Protein AF-A0A1A8HEF3-F1 (afdb_monomer_lite)

Structure (mmCIF, N/CA/C/O backbone):
data_AF-A0A1A8HEF3-F1
#
_entry.id   AF-A0A1A8HEF3-F1
#
loop_
_atom_site.group_PDB
_atom_site.id
_atom_site.type_symbol
_atom_site.label_atom_id
_atom_site.label_alt_id
_atom_site.label_comp_id
_atom_site.label_asym_id
_atom_site.label_entity_id
_atom_site.label_seq_id
_atom_site.pdbx_PDB_ins_code
_atom_site.Cartn_x
_atom_site.Cartn_y
_atom_site.Cartn_z
_atom_site.occupancy
_atom_site.B_iso_or_equiv
_atom_site.auth_seq_id
_atom_site.auth_comp_id
_atom_site.auth_asym_id
_atom_site.auth_atom_id
_atom_site.pdbx_PDB_model_num
ATOM 1 N N . MET A 1 1 ? -4.761 35.040 53.453 1.00 49.75 1 MET A N 1
ATOM 2 C CA . MET A 1 1 ? -4.637 33.592 53.171 1.00 49.75 1 MET A CA 1
ATOM 3 C C . MET A 1 1 ? -5.871 33.132 52.405 1.00 49.75 1 MET A C 1
ATOM 5 O O . MET A 1 1 ? -6.919 32.969 53.008 1.00 49.75 1 MET A O 1
ATOM 9 N N . ALA A 1 2 ? -5.766 32.974 51.086 1.00 45.81 2 ALA A N 1
ATOM 10 C CA . ALA A 1 2 ? -6.786 32.323 50.264 1.00 45.81 2 ALA A CA 1
ATOM 11 C C . ALA A 1 2 ? -6.066 31.588 49.129 1.00 45.81 2 ALA A C 1
ATOM 13 O O . ALA A 1 2 ? -5.797 32.146 48.072 1.00 45.81 2 ALA A O 1
ATOM 14 N N . GLY A 1 3 ? -5.668 30.348 49.405 1.00 56.91 3 GLY A N 1
ATOM 15 C CA . GLY A 1 3 ? -5.231 29.407 48.386 1.00 56.91 3 GLY A CA 1
ATOM 16 C C . GLY A 1 3 ? -6.412 28.530 48.007 1.00 56.91 3 GLY A C 1
ATOM 17 O O . GLY A 1 3 ? -6.923 27.807 48.858 1.00 56.91 3 GLY A O 1
ATOM 18 N N . ARG A 1 4 ? -6.837 28.568 46.744 1.00 53.75 4 ARG A N 1
ATOM 19 C CA . ARG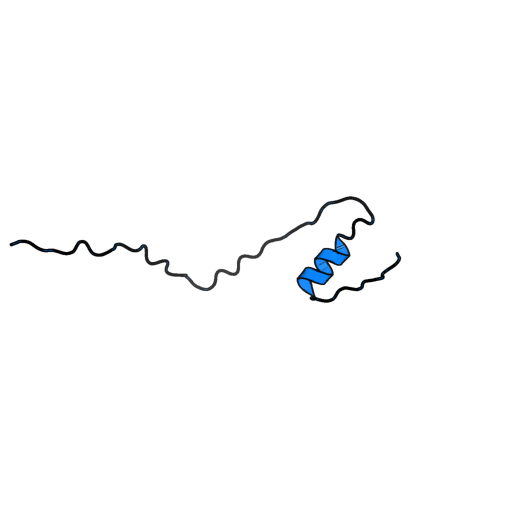 A 1 4 ? -7.613 27.485 46.135 1.00 53.75 4 ARG A CA 1
ATOM 20 C C . ARG A 1 4 ? -7.121 27.261 44.712 1.00 53.75 4 ARG A C 1
ATOM 22 O O . ARG A 1 4 ? -7.457 27.987 43.787 1.00 53.75 4 ARG A O 1
ATOM 29 N N . SER A 1 5 ? -6.262 26.250 44.634 1.00 56.22 5 SER A N 1
ATOM 30 C CA . SER A 1 5 ? -5.805 25.516 43.461 1.00 56.22 5 SER A CA 1
ATOM 31 C C . SER A 1 5 ? -6.855 25.471 42.344 1.00 56.22 5 SER A C 1
ATOM 33 O O . SER A 1 5 ? -7.860 24.768 42.449 1.00 56.22 5 SER A O 1
ATOM 35 N N . GLY A 1 6 ? -6.606 26.219 41.269 1.00 55.84 6 GLY A N 1
ATOM 36 C CA . GLY A 1 6 ? -7.251 26.021 39.975 1.00 55.84 6 GLY A CA 1
ATOM 37 C C . GLY A 1 6 ? -6.621 24.810 39.301 1.00 55.84 6 GLY A C 1
ATOM 38 O O . GLY A 1 6 ? -5.732 24.949 38.464 1.00 55.84 6 GLY A O 1
ATOM 39 N N . GLY A 1 7 ? -7.031 23.618 39.735 1.00 56.03 7 GLY A N 1
ATOM 40 C CA . GLY A 1 7 ? -6.620 22.355 39.142 1.00 56.03 7 GLY A CA 1
ATOM 41 C C . GLY A 1 7 ? -7.035 22.290 37.675 1.00 56.03 7 GLY A C 1
ATOM 42 O O . GLY A 1 7 ? -8.218 22.229 37.361 1.00 56.03 7 GLY A O 1
ATOM 43 N N . SER A 1 8 ? -6.036 22.343 36.795 1.00 61.62 8 SER A N 1
ATOM 44 C CA . SER A 1 8 ? -5.902 21.501 35.601 1.00 61.62 8 SER A CA 1
ATOM 45 C C . SER A 1 8 ? -7.200 20.864 35.081 1.00 61.62 8 SER A C 1
ATOM 47 O O . SER A 1 8 ? -7.412 19.657 35.208 1.00 61.62 8 SER A O 1
ATOM 49 N N . ASN A 1 9 ? -8.019 21.659 34.382 1.00 58.44 9 ASN A N 1
ATOM 50 C CA . ASN A 1 9 ? -9.068 21.152 33.499 1.00 58.44 9 ASN A CA 1
ATOM 51 C C . ASN A 1 9 ? -8.410 20.515 32.263 1.00 58.44 9 ASN A C 1
ATOM 53 O O . ASN A 1 9 ? -8.399 21.073 31.168 1.00 58.44 9 ASN A O 1
ATOM 57 N N . ARG A 1 10 ? -7.772 19.359 32.468 1.00 63.16 10 ARG A N 1
ATOM 58 C CA . ARG A 1 10 ? -7.381 18.455 31.391 1.00 63.16 10 ARG A CA 1
ATOM 59 C C . ARG A 1 10 ? -8.686 17.996 30.747 1.00 63.16 10 ARG A C 1
ATOM 61 O O . ARG A 1 10 ? -9.469 17.360 31.454 1.00 63.16 10 ARG A O 1
ATOM 68 N N . PRO A 1 11 ? -8.957 18.279 29.460 1.00 58.19 11 PRO A N 1
ATOM 69 C CA . PRO A 1 11 ? -10.031 17.593 28.774 1.00 58.19 11 PRO A CA 1
ATOM 70 C C . PRO A 1 11 ? -9.664 16.114 28.792 1.00 58.19 11 PRO A C 1
ATOM 72 O O . PRO A 1 11 ? -8.753 15.655 28.104 1.00 58.19 11 PRO A O 1
ATOM 75 N N . ASN A 1 12 ? -10.336 15.412 29.695 1.00 55.31 12 ASN A N 1
ATOM 76 C CA . ASN A 1 12 ? -10.443 13.978 29.778 1.00 55.31 12 ASN A CA 1
ATOM 77 C C . ASN A 1 12 ? -10.812 13.481 28.378 1.00 55.31 12 ASN A C 1
ATOM 79 O O . ASN A 1 12 ? -11.989 13.458 28.014 1.00 55.31 12 ASN A O 1
ATOM 83 N N . SER A 1 13 ? -9.795 13.147 27.578 1.00 60.31 13 SER A N 1
ATOM 84 C CA . SER A 1 13 ? -9.946 12.366 26.359 1.00 60.31 13 SER A CA 1
ATOM 85 C C . SER A 1 13 ? -10.354 10.977 26.821 1.00 60.31 13 SER A C 1
ATOM 87 O O . SER A 1 13 ? -9.546 10.066 26.985 1.00 60.31 13 SER A O 1
ATOM 89 N N . THR A 1 14 ? -11.638 10.868 27.143 1.00 58.91 14 THR A N 1
ATOM 90 C CA . THR A 1 14 ? -12.362 9.618 27.235 1.00 58.91 14 THR A CA 1
ATOM 91 C C . THR A 1 14 ? -12.277 9.036 25.840 1.00 58.91 14 THR A C 1
ATOM 93 O O . THR A 1 14 ? -13.083 9.342 24.962 1.00 58.91 14 THR A O 1
ATOM 96 N N . ALA A 1 15 ? -11.220 8.256 25.615 1.00 62.38 15 ALA A N 1
ATOM 97 C CA . ALA A 1 15 ? -11.099 7.366 24.484 1.00 62.38 15 ALA A CA 1
ATOM 98 C C . ALA A 1 15 ? -12.283 6.399 24.576 1.00 62.38 15 ALA A C 1
ATOM 100 O O . ALA A 1 15 ? -12.218 5.350 25.214 1.00 62.38 15 ALA A O 1
ATOM 101 N N . GLY A 1 16 ? -13.413 6.837 24.014 1.00 62.78 16 GLY A N 1
ATOM 102 C CA . GLY A 1 16 ? -14.597 6.027 23.814 1.00 62.78 16 GLY A CA 1
ATOM 103 C C . GLY A 1 16 ? -14.235 4.765 23.033 1.00 62.78 16 GLY A C 1
ATOM 104 O O . GLY A 1 16 ? -13.162 4.706 22.424 1.00 62.78 16 GLY A O 1
ATOM 105 N N . PRO A 1 17 ? -15.118 3.756 23.060 1.00 61.97 17 PRO A N 1
ATOM 106 C CA . PRO A 1 17 ? -14.829 2.400 22.610 1.00 61.97 17 PRO A CA 1
ATOM 107 C C . PRO A 1 17 ? -14.141 2.436 21.251 1.00 61.97 17 PRO A C 1
ATOM 109 O O . PRO A 1 17 ? -14.658 3.060 20.327 1.00 61.97 17 PRO A O 1
ATOM 112 N N . ASN A 1 18 ? -12.949 1.835 21.210 1.00 65.75 18 ASN A N 1
ATOM 113 C CA . ASN A 1 18 ? -12.042 1.649 20.080 1.00 65.75 18 ASN A CA 1
ATOM 114 C C . ASN A 1 18 ? -12.722 1.918 18.722 1.00 65.75 18 ASN A C 1
ATOM 116 O O . ASN A 1 18 ? -13.311 1.025 18.113 1.00 65.75 18 ASN A O 1
ATOM 120 N N . LYS A 1 19 ? -12.722 3.183 18.281 1.00 73.19 19 LYS A N 1
ATOM 121 C CA . LYS A 1 19 ? -13.346 3.553 17.011 1.00 73.19 19 LYS A 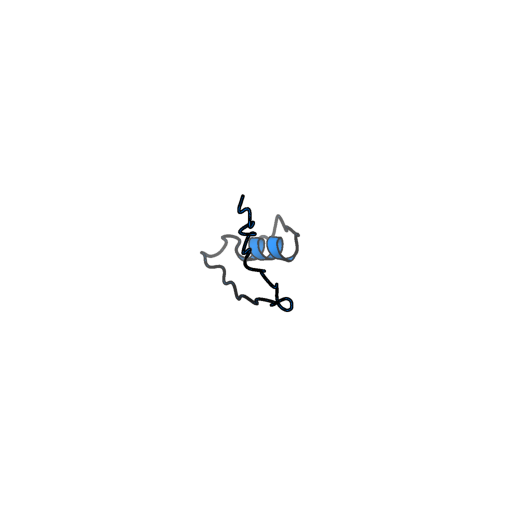CA 1
ATOM 122 C C . LYS A 1 19 ? -12.415 3.061 15.914 1.00 73.19 19 LYS A C 1
ATOM 124 O O . LYS A 1 19 ? -11.420 3.712 15.609 1.00 73.19 19 LYS A O 1
ATOM 129 N N . ILE A 1 20 ? -12.709 1.885 15.367 1.00 80.19 20 ILE A N 1
ATOM 130 C CA . ILE A 1 20 ? -11.999 1.345 14.210 1.00 80.19 20 ILE A CA 1
ATOM 131 C C . ILE A 1 20 ? -12.330 2.256 13.028 1.00 80.19 20 ILE A C 1
ATOM 133 O O . ILE A 1 20 ? -13.391 2.153 12.415 1.00 80.19 20 ILE A O 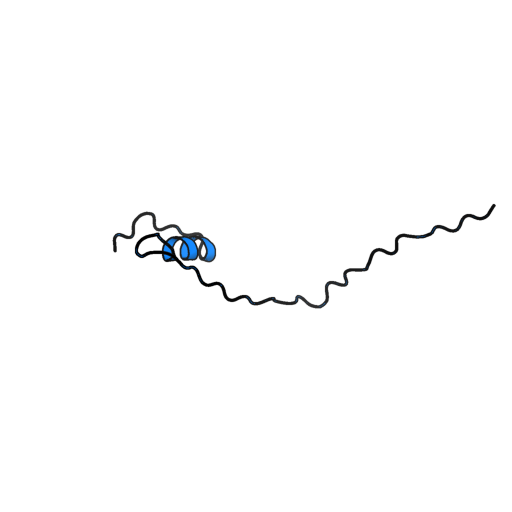1
ATOM 137 N N . CYS A 1 21 ? -11.435 3.191 12.735 1.00 83.50 21 CYS A N 1
ATOM 138 C CA . CYS A 1 21 ? -11.560 4.050 11.570 1.00 83.50 21 CYS A CA 1
ATOM 139 C C . CYS A 1 21 ? -11.083 3.272 10.341 1.00 83.50 21 CYS A C 1
ATOM 141 O O . CYS A 1 21 ? -9.894 2.997 10.189 1.00 83.50 21 CYS A O 1
ATOM 143 N N . GLN A 1 22 ? -12.019 2.894 9.474 1.00 90.69 22 GLN A N 1
ATOM 144 C CA . GLN A 1 22 ? -11.700 2.268 8.196 1.00 90.69 22 GLN A CA 1
ATOM 145 C C . GLN A 1 22 ? -11.490 3.344 7.134 1.00 90.69 22 GLN A C 1
ATOM 147 O O . GLN A 1 22 ? -12.343 4.209 6.935 1.00 90.69 22 GLN A O 1
ATOM 152 N N . PHE A 1 23 ? -10.374 3.255 6.417 1.00 89.12 23 PHE A N 1
ATOM 153 C CA . PHE A 1 23 ? -10.043 4.161 5.325 1.00 89.12 23 PHE A CA 1
ATOM 154 C C . PHE A 1 23 ? -9.757 3.357 4.063 1.00 89.12 23 PHE A C 1
ATOM 156 O O . PHE A 1 23 ? -9.115 2.308 4.112 1.00 89.12 23 PHE A O 1
ATOM 163 N N . LYS A 1 24 ? -10.231 3.859 2.924 1.00 92.62 24 LYS A N 1
ATOM 164 C CA . LYS A 1 24 ? -9.885 3.323 1.608 1.00 92.62 24 LYS A CA 1
ATOM 165 C C . LYS A 1 24 ? -8.778 4.192 1.030 1.00 92.62 24 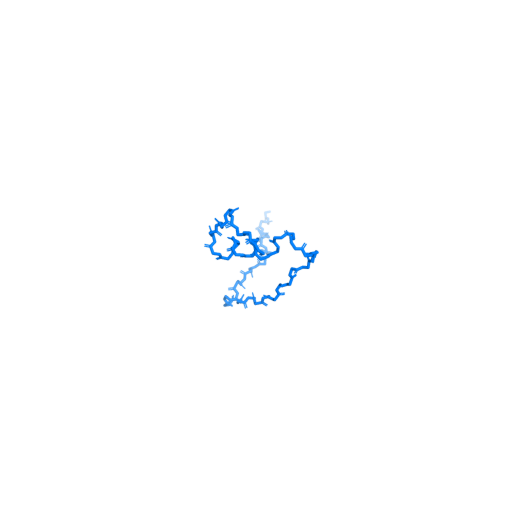LYS A C 1
ATOM 167 O O . LYS A 1 24 ? -8.962 5.397 0.893 1.00 92.62 24 LYS A O 1
ATOM 172 N N . LEU A 1 25 ? -7.647 3.578 0.705 1.00 92.56 25 LEU A N 1
ATOM 173 C CA . LEU A 1 25 ? -6.522 4.242 0.058 1.00 92.56 25 LEU A CA 1
ATOM 174 C C . LEU A 1 25 ? -6.393 3.736 -1.378 1.00 92.56 25 LEU A C 1
ATOM 176 O O . LEU A 1 25 ? -6.526 2.540 -1.630 1.00 92.56 25 LEU A O 1
ATOM 180 N N . VAL A 1 26 ? -6.112 4.647 -2.306 1.00 93.75 26 VAL A N 1
ATOM 181 C CA . VAL A 1 26 ? -5.817 4.335 -3.707 1.00 93.75 26 VAL A CA 1
ATOM 182 C C . VAL A 1 26 ? -4.447 4.910 -4.030 1.00 93.75 26 VAL A C 1
ATOM 184 O O . VAL A 1 26 ? -4.191 6.080 -3.753 1.00 93.75 26 VAL A O 1
ATOM 187 N N . LEU A 1 27 ? -3.568 4.090 -4.607 1.00 93.38 27 LEU A N 1
ATOM 188 C CA . LEU A 1 27 ? -2.251 4.526 -5.061 1.00 93.38 27 LEU A CA 1
ATOM 189 C C . LEU A 1 27 ? -2.283 4.767 -6.572 1.00 93.38 27 LEU A C 1
ATOM 191 O O . LEU A 1 27 ? -2.577 3.857 -7.348 1.00 93.38 27 LEU A O 1
ATOM 195 N N . LEU A 1 28 ? -1.973 5.995 -6.981 1.00 95.38 28 LEU A N 1
ATOM 196 C CA . LEU A 1 28 ? -1.939 6.423 -8.379 1.00 95.38 28 LEU A CA 1
ATOM 197 C C . LEU A 1 28 ? -0.489 6.563 -8.863 1.00 95.38 28 LEU A C 1
ATOM 199 O O . LEU A 1 28 ? 0.418 6.777 -8.064 1.00 95.38 28 LEU A O 1
ATOM 203 N N . GLY A 1 29 ? -0.269 6.418 -10.169 1.00 93.88 29 GLY A N 1
ATOM 204 C CA . GLY A 1 29 ? 1.049 6.556 -10.803 1.00 93.88 29 GLY A CA 1
ATOM 205 C C . GLY A 1 29 ? 1.105 5.880 -12.172 1.00 93.88 29 GLY A C 1
ATOM 206 O O . GLY A 1 29 ? 0.151 5.202 -12.560 1.00 93.88 29 GLY A O 1
ATOM 207 N N . GLU A 1 30 ? 2.225 6.019 -12.877 1.00 94.19 30 GLU A N 1
ATOM 208 C CA . GLU A 1 30 ? 2.452 5.427 -14.204 1.00 94.19 30 GLU A CA 1
ATOM 209 C C . GLU A 1 30 ? 2.564 3.893 -14.169 1.00 94.19 30 GLU A C 1
ATOM 211 O O . GLU A 1 30 ? 2.596 3.263 -13.101 1.00 94.19 30 GLU A O 1
ATOM 216 N N . SER A 1 31 ? 2.564 3.265 -15.345 1.00 91.12 31 SER A N 1
ATOM 217 C CA . SER A 1 31 ? 2.834 1.828 -15.454 1.00 91.12 31 SER A CA 1
ATOM 218 C C . SER A 1 31 ? 4.276 1.517 -15.028 1.00 91.12 31 SER A C 1
ATOM 220 O O . SER A 1 31 ? 5.146 2.372 -15.131 1.00 91.12 31 SER A O 1
ATOM 222 N N . ALA A 1 32 ? 4.523 0.307 -14.520 1.00 85.25 32 ALA A N 1
ATOM 223 C CA . ALA A 1 32 ? 5.846 -0.190 -14.109 1.00 85.25 32 ALA A CA 1
ATOM 224 C C . ALA A 1 32 ? 6.571 0.547 -12.952 1.00 85.25 32 ALA A C 1
ATOM 226 O O . ALA A 1 32 ? 7.668 0.150 -12.578 1.00 85.25 32 ALA A O 1
ATOM 227 N N . VAL A 1 33 ? 5.961 1.537 -12.284 1.00 89.88 33 VAL A N 1
ATOM 228 C CA . VAL A 1 33 ? 6.599 2.253 -11.146 1.00 89.88 33 VAL A CA 1
ATOM 229 C C . VAL A 1 33 ? 6.596 1.489 -9.808 1.00 89.88 33 VAL A C 1
ATOM 231 O O . VAL A 1 33 ? 6.969 2.036 -8.775 1.00 89.88 33 VAL A O 1
ATOM 234 N N . GLY A 1 34 ? 6.118 0.240 -9.777 1.00 89.56 34 GLY A N 1
ATOM 235 C CA . GLY A 1 34 ? 6.130 -0.575 -8.553 1.00 89.56 34 GLY A CA 1
ATOM 236 C C . GLY A 1 34 ? 5.030 -0.258 -7.526 1.00 89.56 34 GLY A C 1
ATOM 237 O O . GLY A 1 34 ? 5.180 -0.548 -6.343 1.00 89.56 34 GLY A O 1
ATOM 238 N N . LYS A 1 35 ? 3.879 0.292 -7.938 1.00 92.56 35 LYS A N 1
ATOM 239 C CA . LYS A 1 35 ? 2.739 0.545 -7.022 1.00 92.56 35 LYS A CA 1
ATOM 240 C C . LYS A 1 35 ? 2.333 -0.710 -6.236 1.00 92.56 35 LYS A C 1
ATOM 242 O O . LYS A 1 35 ? 2.142 -0.657 -5.023 1.00 92.56 35 LYS A O 1
ATO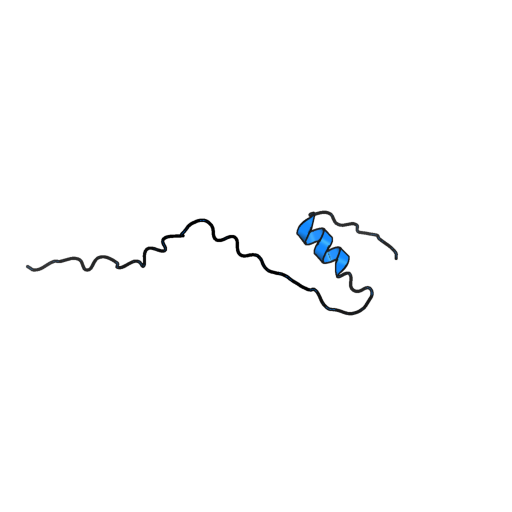M 247 N N . SER A 1 36 ? 2.253 -1.849 -6.922 1.00 89.25 36 SER A N 1
ATOM 248 C CA . SER A 1 36 ? 1.913 -3.136 -6.310 1.00 89.25 36 SER A CA 1
ATOM 249 C C . SER A 1 36 ? 3.010 -3.643 -5.371 1.00 89.25 36 SER A C 1
ATOM 251 O O . SER A 1 36 ? 2.691 -4.181 -4.313 1.00 89.25 36 SER A O 1
ATOM 253 N N . SER A 1 37 ? 4.293 -3.436 -5.699 1.00 87.06 37 SER A N 1
ATOM 254 C CA . SER A 1 37 ? 5.407 -3.892 -4.853 1.00 87.06 37 SER A CA 1
ATOM 255 C C . SER A 1 37 ? 5.478 -3.114 -3.535 1.00 87.06 37 SER A C 1
ATOM 257 O O . SER A 1 37 ? 5.700 -3.715 -2.483 1.00 87.06 37 SER A O 1
ATOM 259 N N . LEU A 1 38 ? 5.181 -1.809 -3.558 1.00 89.19 38 LEU A N 1
ATOM 260 C CA . LEU A 1 38 ? 5.070 -0.987 -2.350 1.00 89.19 38 LEU A CA 1
ATOM 261 C C . LEU A 1 38 ? 3.923 -1.442 -1.443 1.00 89.19 38 LEU A C 1
ATOM 263 O O . LEU A 1 38 ? 4.129 -1.621 -0.243 1.00 89.19 38 LEU A O 1
ATOM 267 N N . VAL A 1 39 ? 2.732 -1.671 -2.006 1.00 90.75 39 VAL A N 1
ATOM 268 C CA . VAL A 1 39 ? 1.566 -2.122 -1.227 1.00 90.75 39 VAL A CA 1
ATOM 269 C C . VAL A 1 39 ? 1.811 -3.509 -0.631 1.00 90.75 39 VAL A C 1
ATOM 271 O O . VAL A 1 39 ? 1.527 -3.732 0.544 1.00 90.75 39 VAL A O 1
ATOM 274 N N . LEU A 1 40 ? 2.386 -4.436 -1.402 1.00 88.00 40 LEU A N 1
ATOM 275 C CA . LEU A 1 40 ? 2.704 -5.779 -0.913 1.00 88.00 40 LEU A CA 1
ATOM 276 C C . LEU A 1 40 ? 3.744 -5.752 0.210 1.00 88.00 40 LEU A C 1
ATOM 278 O O . LEU A 1 40 ? 3.551 -6.441 1.211 1.00 88.00 40 LEU A O 1
ATOM 282 N N . ARG A 1 41 ? 4.790 -4.923 0.104 1.00 88.00 41 ARG A N 1
ATOM 283 C CA . ARG A 1 41 ? 5.764 -4.738 1.188 1.00 88.00 41 ARG A CA 1
ATOM 284 C C . ARG A 1 41 ? 5.112 -4.122 2.427 1.00 88.00 41 ARG A C 1
ATOM 286 O O . ARG A 1 41 ? 5.363 -4.599 3.526 1.00 88.00 41 ARG A O 1
ATOM 293 N N . PHE A 1 42 ? 4.266 -3.105 2.262 1.00 87.50 42 PHE A N 1
ATOM 294 C CA . PHE A 1 42 ? 3.604 -2.432 3.385 1.00 87.50 42 PHE A CA 1
ATOM 295 C C . PHE A 1 42 ? 2.629 -3.353 4.134 1.00 87.50 42 PHE A C 1
ATOM 297 O O . PHE A 1 42 ? 2.575 -3.327 5.358 1.00 87.50 42 PHE A O 1
ATOM 304 N N . VAL A 1 43 ? 1.878 -4.189 3.410 1.00 88.56 43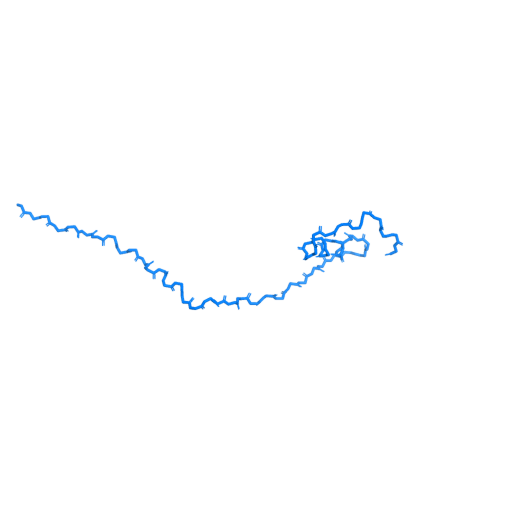 VAL A N 1
ATOM 305 C CA . VAL A 1 43 ? 0.857 -5.066 4.006 1.00 88.56 43 VAL A CA 1
ATOM 306 C C . VAL A 1 43 ? 1.442 -6.390 4.499 1.00 88.56 43 VAL A C 1
ATOM 308 O O . VAL A 1 43 ? 1.044 -6.878 5.551 1.00 88.56 43 VAL A O 1
ATOM 311 N N . LYS A 1 44 ? 2.357 -7.001 3.736 1.00 85.50 44 LYS A N 1
ATOM 312 C CA . LYS A 1 44 ? 2.864 -8.357 4.012 1.00 85.50 44 LYS A CA 1
ATOM 313 C C . LYS A 1 44 ? 4.278 -8.380 4.593 1.00 85.50 44 LYS A C 1
ATOM 315 O O . LYS A 1 44 ? 4.729 -9.446 4.997 1.00 85.50 44 LYS A O 1
ATOM 320 N N . GLY A 1 45 ? 5.007 -7.262 4.586 1.00 82.88 45 GLY A N 1
ATOM 321 C CA . GLY A 1 45 ? 6.408 -7.198 5.026 1.00 82.88 45 GLY A CA 1
ATOM 322 C C . GLY A 1 45 ? 7.395 -7.967 4.138 1.00 82.88 45 GLY A C 1
ATOM 323 O O . GLY A 1 45 ? 8.576 -8.036 4.457 1.00 82.88 45 GLY A O 1
ATOM 324 N N . GLN A 1 46 ? 6.933 -8.549 3.030 1.00 74.62 46 GLN A N 1
ATOM 325 C CA . GLN A 1 46 ? 7.737 -9.348 2.107 1.00 74.62 46 GLN A CA 1
ATOM 326 C C . GLN A 1 46 ? 8.089 -8.513 0.880 1.00 74.62 46 GLN A C 1
ATOM 328 O O . GLN A 1 46 ? 7.215 -7.881 0.282 1.00 74.62 46 GLN A O 1
ATOM 333 N N . PHE A 1 47 ? 9.359 -8.526 0.488 1.00 65.19 47 PHE A N 1
ATOM 334 C CA . PHE A 1 47 ? 9.820 -7.884 -0.735 1.00 65.19 47 PHE A CA 1
ATOM 335 C C . PHE A 1 47 ? 10.294 -8.936 -1.723 1.00 65.19 47 PHE A C 1
ATOM 337 O O . PHE A 1 47 ? 11.287 -9.611 -1.479 1.00 65.19 47 PHE A O 1
ATOM 344 N N . HIS A 1 48 ? 9.577 -9.058 -2.837 1.00 67.12 48 HIS A N 1
ATOM 345 C CA . HIS A 1 48 ? 10.066 -9.814 -3.981 1.00 67.12 48 HIS A CA 1
ATOM 346 C C . HIS A 1 48 ? 10.913 -8.858 -4.809 1.00 67.12 48 HIS A C 1
ATOM 348 O O . HIS A 1 48 ? 10.390 -8.014 -5.530 1.00 67.12 48 HIS A O 1
ATOM 354 N N . GLU A 1 49 ? 12.221 -8.958 -4.610 1.00 63.19 49 GLU A N 1
ATOM 355 C CA . GLU A 1 49 ? 13.234 -8.091 -5.213 1.00 63.19 49 GLU A CA 1
ATOM 356 C C . GLU A 1 49 ? 13.290 -8.229 -6.742 1.00 63.19 49 GLU A C 1
ATOM 358 O O . GLU A 1 49 ? 13.698 -7.299 -7.428 1.00 63.19 49 GLU A O 1
ATOM 363 N N . PHE A 1 50 ? 12.773 -9.340 -7.279 1.00 62.97 50 PHE A N 1
ATOM 364 C CA . PHE A 1 50 ? 12.650 -9.593 -8.709 1.00 62.97 50 PHE A CA 1
ATOM 365 C C . PHE A 1 50 ? 11.282 -10.198 -9.034 1.00 62.97 50 PHE A C 1
ATOM 367 O O . PHE A 1 50 ? 11.023 -11.374 -8.777 1.00 62.97 50 PHE A O 1
ATOM 374 N N . GLN A 1 51 ? 10.405 -9.390 -9.622 1.00 55.69 51 GLN A N 1
ATOM 375 C CA . GLN A 1 51 ? 9.309 -9.885 -10.446 1.00 55.69 51 GLN A CA 1
ATOM 376 C C . GLN A 1 51 ? 9.374 -9.113 -11.762 1.00 55.69 51 GLN A C 1
ATOM 378 O O . GLN A 1 51 ? 8.950 -7.965 -11.851 1.00 55.69 51 GLN A O 1
ATOM 383 N N . GLU A 1 52 ? 10.022 -9.718 -12.750 1.00 48.94 52 GLU A N 1
ATOM 384 C CA . GLU A 1 52 ? 10.022 -9.246 -14.128 1.00 48.94 52 GLU A CA 1
ATOM 385 C C . GLU A 1 52 ? 8.685 -9.665 -14.750 1.00 48.94 52 GLU A C 1
ATOM 387 O O . GLU A 1 52 ? 8.528 -10.832 -15.108 1.00 48.94 52 GLU A O 1
ATOM 392 N N . SER A 1 53 ? 7.695 -8.761 -14.754 1.00 48.91 53 SER A N 1
ATOM 393 C CA . SER A 1 53 ? 6.538 -8.669 -15.678 1.00 48.91 53 SER A CA 1
ATOM 394 C C . SER A 1 53 ? 5.610 -7.519 -15.281 1.00 48.91 53 SER A C 1
ATOM 396 O O . SER A 1 53 ? 5.190 -7.475 -14.102 1.00 48.91 53 SER A O 1
#

Organism: NCBI:txid1143690

Foldseek 3Di:
DDDDDPDDPDVPPPVPDDPPDDDDDDDDDDPPPCPVQVVCCVPPVDHPVDDDD

pLDDT: mean 74.1, std 15.98, range [45.81, 95.38]

Secondary structure (DSSP, 8-state):
----------------S-------------TTS-HHHHHHHHHH----S----

Sequence (53 aa):
MAGRSGGSNRPNSTAGPNKICQFKLVLLGESAVGKSSLVLRFVKGQFHEFQES

Radius of gyration: 24.48 Å; chains: 1; bounding box: 28×44×69 Å

InterPro domains:
  IPR001806 Small GTPase [PF00071] (24-51)
  IPR027417 P-loop containing nucleoside triphosphate hydrolase [G3DSA:3.40.50.300] (3-53)
  IPR027417 P-loop containing nucleoside triphosphate hydrolase [SSF52540] (22-49)